Protein AF-A0A7C2Z4P6-F1 (afdb_monomer_lite)

Organism: NCBI:txid683846

Sequence (94 aa):
MYGARFRAKEKYIKKQLVEELLKLKRNELEEIVEWLWEEFGIKTKPNMEAIRKAIVENDEVTSRELAIEVLRSGGYVNEELWFTPDEGNMRDNK

Structure (mmCIF, N/CA/C/O backbone):
data_AF-A0A7C2Z4P6-F1
#
_entry.id   AF-A0A7C2Z4P6-F1
#
loop_
_atom_site.group_PDB
_atom_site.id
_atom_site.type_symbol
_atom_site.label_atom_id
_atom_site.label_alt_id
_atom_site.label_comp_id
_atom_site.label_asym_id
_atom_site.label_entity_id
_atom_site.label_seq_id
_atom_site.pdbx_PDB_ins_code
_atom_site.Cartn_x
_atom_site.Cartn_y
_atom_site.Cartn_z
_atom_site.occupancy
_atom_site.B_iso_or_equiv
_atom_site.auth_seq_id
_atom_site.auth_comp_id
_atom_site.auth_asym_id
_atom_site.auth_atom_id
_atom_site.pdbx_PDB_model_num
ATOM 1 N N . MET A 1 1 ? 14.220 -16.014 -18.108 1.00 45.03 1 MET A N 1
ATOM 2 C CA . MET A 1 1 ? 14.390 -15.415 -16.761 1.00 45.03 1 MET A CA 1
ATOM 3 C C . MET A 1 1 ? 13.859 -13.972 -16.737 1.00 45.03 1 MET A C 1
ATOM 5 O O . MET A 1 1 ? 14.626 -13.044 -16.528 1.00 45.03 1 MET A O 1
ATOM 9 N N . TYR A 1 2 ? 12.553 -13.759 -16.954 1.00 52.53 2 TYR A N 1
ATOM 10 C CA . TYR A 1 2 ? 11.957 -12.406 -17.008 1.00 52.53 2 TYR A CA 1
ATOM 11 C C . TYR A 1 2 ? 11.325 -11.946 -15.677 1.00 52.53 2 TYR A C 1
ATOM 13 O O . TYR A 1 2 ? 11.156 -10.753 -15.454 1.00 52.53 2 TYR A O 1
ATOM 21 N N . GLY A 1 3 ? 11.036 -12.869 -14.751 1.00 59.75 3 GLY A N 1
ATOM 22 C CA . GLY A 1 3 ? 10.272 -12.564 -13.531 1.00 59.75 3 GLY A CA 1
ATOM 23 C C . GLY A 1 3 ? 11.049 -11.936 -12.365 1.00 59.75 3 GLY A C 1
ATOM 24 O O . GLY A 1 3 ? 10.435 -11.529 -11.387 1.00 59.75 3 GLY A O 1
ATOM 25 N N . ALA A 1 4 ? 12.384 -11.872 -12.404 1.00 62.38 4 ALA A N 1
ATOM 26 C CA . ALA A 1 4 ? 13.162 -11.254 -11.319 1.00 62.38 4 ALA A CA 1
ATOM 27 C C . ALA A 1 4 ? 13.226 -9.722 -11.451 1.00 62.38 4 ALA A C 1
ATOM 29 O O . ALA A 1 4 ? 13.051 -9.015 -10.465 1.00 62.38 4 ALA A O 1
ATOM 30 N N . ARG A 1 5 ? 13.409 -9.226 -12.682 1.00 60.12 5 ARG A N 1
ATOM 31 C CA . ARG A 1 5 ? 13.482 -7.791 -13.006 1.00 60.12 5 ARG A CA 1
ATOM 32 C C . ARG A 1 5 ? 12.142 -7.096 -12.782 1.00 60.12 5 ARG A C 1
ATOM 34 O O . ARG A 1 5 ? 12.050 -6.134 -12.033 1.00 60.12 5 ARG A O 1
ATOM 41 N N . PHE A 1 6 ? 11.068 -7.704 -13.289 1.00 67.38 6 PHE A N 1
ATOM 42 C CA . PHE A 1 6 ? 9.712 -7.186 -13.100 1.00 67.38 6 PHE A CA 1
ATOM 43 C C . PHE A 1 6 ? 9.346 -7.037 -11.613 1.00 67.38 6 PHE A C 1
ATOM 45 O O . PHE A 1 6 ? 8.788 -6.024 -11.210 1.00 67.38 6 PHE A O 1
ATOM 52 N N . ARG A 1 7 ? 9.752 -8.003 -10.774 1.00 77.81 7 ARG A N 1
ATOM 53 C CA . ARG A 1 7 ? 9.534 -7.950 -9.320 1.00 77.81 7 ARG A CA 1
ATOM 54 C C . ARG A 1 7 ? 10.363 -6.876 -8.613 1.00 77.81 7 ARG A C 1
ATOM 56 O O . ARG A 1 7 ? 9.902 -6.337 -7.612 1.00 77.81 7 ARG A O 1
ATOM 63 N N . ALA A 1 8 ? 11.562 -6.560 -9.099 1.00 84.06 8 ALA A N 1
ATOM 64 C CA . ALA A 1 8 ? 12.384 -5.493 -8.530 1.00 84.06 8 ALA A CA 1
ATOM 65 C C . ALA A 1 8 ? 11.776 -4.112 -8.819 1.00 84.06 8 ALA A C 1
ATOM 67 O O . ALA A 1 8 ? 11.591 -3.325 -7.890 1.00 84.06 8 ALA A O 1
ATOM 68 N N . LYS A 1 9 ? 11.380 -3.865 -10.075 1.00 87.19 9 LYS A N 1
ATOM 69 C CA . LYS A 1 9 ? 10.694 -2.633 -10.481 1.00 87.19 9 LYS A CA 1
ATOM 70 C C . LYS A 1 9 ? 9.367 -2.440 -9.748 1.00 87.19 9 LYS A C 1
ATOM 72 O O . LYS A 1 9 ? 9.128 -1.380 -9.182 1.00 87.19 9 LYS A O 1
ATOM 77 N N . GLU A 1 10 ? 8.542 -3.481 -9.692 1.00 90.81 10 GLU A N 1
ATOM 78 C CA . GLU A 1 10 ? 7.266 -3.471 -8.969 1.00 90.81 10 GLU A CA 1
ATOM 79 C C . GLU A 1 10 ? 7.464 -3.092 -7.490 1.00 90.81 10 GLU A C 1
ATOM 81 O O . GLU A 1 10 ? 6.824 -2.176 -6.974 1.00 90.81 10 GLU A O 1
ATOM 86 N N . LYS A 1 11 ? 8.430 -3.722 -6.810 1.00 91.56 11 LYS A N 1
ATOM 87 C CA . LYS A 1 11 ? 8.765 -3.385 -5.418 1.00 91.56 11 LYS A CA 1
ATOM 88 C C . LYS A 1 11 ? 9.259 -1.951 -5.254 1.00 91.56 11 LYS A C 1
ATOM 90 O O . LYS A 1 11 ? 8.945 -1.330 -4.242 1.00 91.56 11 LYS A O 1
ATOM 95 N N . TYR A 1 12 ? 10.038 -1.432 -6.201 1.00 91.25 12 TYR A N 1
ATOM 96 C CA . TYR A 1 12 ? 10.502 -0.046 -6.167 1.00 91.25 12 TYR A CA 1
ATOM 97 C C . TYR A 1 12 ? 9.329 0.937 -6.254 1.00 91.25 12 TYR A C 1
ATOM 99 O O . TYR A 1 12 ? 9.203 1.812 -5.398 1.00 91.25 12 TYR A O 1
ATOM 107 N N . ILE A 1 13 ? 8.427 0.742 -7.220 1.00 92.88 13 ILE A N 1
ATOM 108 C CA . ILE A 1 13 ? 7.251 1.603 -7.397 1.00 92.88 13 ILE A CA 1
ATOM 109 C C . ILE A 1 13 ? 6.353 1.531 -6.156 1.00 92.88 13 ILE A C 1
ATOM 111 O O . ILE A 1 13 ? 5.985 2.570 -5.609 1.00 92.88 13 ILE A O 1
ATOM 115 N N . LYS A 1 14 ? 6.078 0.324 -5.639 1.00 94.75 14 LYS A N 1
ATOM 116 C CA . LYS A 1 14 ? 5.308 0.141 -4.396 1.00 94.75 14 LYS A CA 1
ATOM 117 C C . LYS A 1 14 ? 5.910 0.899 -3.220 1.00 94.75 14 LYS A C 1
ATOM 119 O O . LYS A 1 14 ? 5.172 1.522 -2.467 1.00 94.75 14 LYS A O 1
ATOM 124 N N . LYS A 1 15 ? 7.240 0.877 -3.066 1.00 94.44 15 LYS A N 1
ATOM 125 C CA . LYS A 1 15 ? 7.926 1.633 -2.010 1.00 94.44 15 LYS A CA 1
ATOM 126 C C . LYS A 1 15 ? 7.701 3.135 -2.142 1.00 94.44 15 LYS A C 1
ATOM 128 O O . LYS A 1 15 ? 7.477 3.775 -1.131 1.00 94.44 15 LYS A O 1
ATOM 133 N N . GLN A 1 16 ? 7.752 3.699 -3.345 1.00 94.50 16 GLN A N 1
ATOM 134 C CA . GLN A 1 16 ? 7.509 5.136 -3.515 1.00 94.50 16 GLN A CA 1
ATOM 135 C C . GLN A 1 16 ? 6.050 5.492 -3.207 1.00 94.50 16 GLN A C 1
ATOM 137 O O . GLN A 1 16 ? 5.783 6.416 -2.446 1.00 94.50 16 GLN A O 1
ATOM 142 N N . LEU A 1 17 ? 5.102 4.710 -3.726 1.00 95.62 17 LEU A N 1
ATOM 143 C CA . LEU A 1 17 ? 3.675 4.982 -3.555 1.00 95.62 17 LEU A CA 1
ATOM 144 C C . LEU A 1 17 ? 3.189 4.771 -2.117 1.00 95.62 17 LEU A C 1
ATOM 146 O O . LEU A 1 17 ? 2.370 5.548 -1.636 1.00 95.62 17 LEU A O 1
ATOM 150 N N . VAL A 1 18 ? 3.701 3.761 -1.405 1.00 95.75 18 VAL A N 1
ATOM 151 C CA . VAL A 1 18 ? 3.308 3.535 -0.007 1.00 95.75 18 VAL A CA 1
ATOM 152 C C . VAL A 1 18 ? 3.813 4.649 0.904 1.00 95.75 18 VAL A C 1
ATOM 154 O O . VAL A 1 18 ? 3.124 5.008 1.850 1.00 95.75 18 VAL A O 1
ATOM 157 N N . GLU A 1 19 ? 4.975 5.240 0.611 1.00 95.25 19 GLU A N 1
ATOM 158 C CA . GLU A 1 19 ? 5.453 6.403 1.362 1.00 95.25 19 GLU A CA 1
ATOM 159 C C . GLU A 1 19 ? 4.542 7.613 1.160 1.00 95.25 19 GLU A C 1
ATOM 161 O O . GLU A 1 19 ? 4.240 8.308 2.127 1.00 95.25 19 GLU A O 1
ATOM 166 N N . GLU A 1 20 ? 4.070 7.849 -0.065 1.00 94.56 20 GLU A N 1
ATOM 167 C CA . GLU A 1 20 ? 3.097 8.911 -0.330 1.00 94.56 20 GLU A CA 1
ATOM 168 C C . GLU A 1 20 ?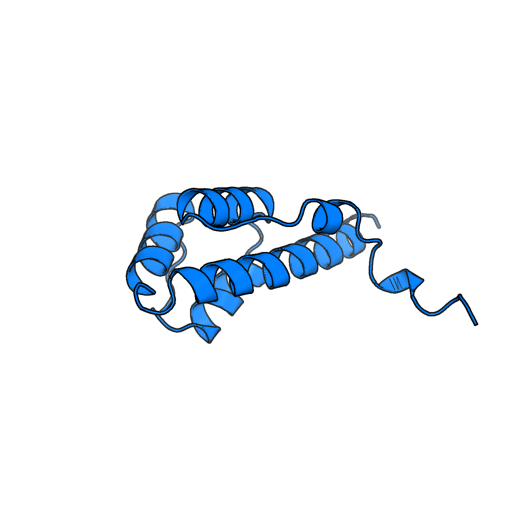 1.763 8.638 0.377 1.00 94.56 20 GLU A C 1
ATOM 170 O O . GLU A 1 20 ? 1.248 9.516 1.069 1.00 94.56 20 GLU A O 1
ATOM 175 N N . LEU A 1 21 ? 1.253 7.403 0.314 1.00 94.81 21 LEU A N 1
ATOM 176 C CA . LEU A 1 21 ? 0.027 7.016 1.016 1.00 94.81 21 LEU A CA 1
ATOM 177 C C . LEU A 1 21 ? 0.143 7.222 2.534 1.00 94.81 21 LEU A C 1
ATOM 179 O O . LEU A 1 21 ? -0.742 7.807 3.155 1.00 94.81 21 LEU A O 1
ATOM 183 N N . LEU A 1 22 ? 1.255 6.789 3.136 1.00 94.56 22 LEU A N 1
ATOM 184 C CA . LEU A 1 22 ? 1.504 6.928 4.574 1.00 94.56 22 LEU A CA 1
ATOM 185 C C . LEU A 1 22 ? 1.697 8.385 5.010 1.00 94.56 22 LEU A C 1
ATOM 187 O O . LEU A 1 22 ? 1.413 8.709 6.164 1.00 94.56 22 LEU A O 1
ATOM 191 N N . LYS A 1 23 ? 2.179 9.268 4.127 1.00 93.81 23 LYS A N 1
ATOM 192 C CA . LYS A 1 23 ? 2.235 10.713 4.398 1.00 93.81 23 LYS A CA 1
ATOM 193 C C . LYS A 1 23 ? 0.839 11.328 4.424 1.00 93.81 23 LYS A C 1
ATOM 195 O O . LYS A 1 23 ? 0.573 12.137 5.309 1.00 93.81 23 LYS A O 1
ATOM 200 N N . LEU A 1 24 ? -0.025 10.940 3.484 1.00 93.12 24 LEU A N 1
ATOM 201 C CA . LEU A 1 24 ? -1.396 11.448 3.373 1.00 93.12 24 LEU A CA 1
ATOM 202 C C . LEU A 1 24 ? -2.259 10.972 4.543 1.00 93.12 24 LEU A C 1
ATOM 204 O O . LEU A 1 24 ? -2.842 11.789 5.246 1.00 93.12 24 LEU A O 1
ATOM 208 N N . LYS A 1 25 ? -2.252 9.664 4.812 1.00 92.31 25 LYS A N 1
ATOM 209 C CA . LYS A 1 25 ? -3.066 9.018 5.852 1.00 92.31 25 LYS A CA 1
ATOM 210 C C . LYS A 1 25 ? -2.300 8.770 7.153 1.00 92.31 25 LYS A C 1
ATOM 212 O O . LYS A 1 25 ? -2.536 7.794 7.862 1.00 92.31 25 LYS A O 1
ATOM 217 N N . ARG A 1 26 ? -1.353 9.647 7.506 1.00 90.25 26 ARG A N 1
ATOM 218 C CA . ARG A 1 26 ? -0.496 9.470 8.697 1.00 90.25 26 ARG A CA 1
ATOM 219 C C . ARG A 1 26 ? -1.286 9.282 9.998 1.00 90.25 26 ARG A C 1
ATOM 221 O O . ARG A 1 26 ? -0.812 8.579 10.889 1.00 90.25 26 ARG A O 1
ATOM 228 N N . ASN A 1 27 ? -2.445 9.929 10.106 1.00 91.62 27 ASN A N 1
ATOM 229 C CA . ASN A 1 27 ? -3.319 9.871 11.280 1.00 91.62 27 ASN A CA 1
ATOM 230 C C . ASN A 1 27 ? -4.497 8.895 11.106 1.00 91.62 27 ASN A C 1
ATOM 232 O O . ASN A 1 27 ? -5.324 8.796 12.002 1.00 91.62 27 ASN A O 1
ATOM 236 N N . GLU A 1 28 ? -4.565 8.198 9.970 1.00 94.00 28 GLU A N 1
ATOM 237 C CA . GLU A 1 28 ? -5.688 7.358 9.530 1.00 94.00 28 GLU A CA 1
ATOM 238 C C . GLU A 1 28 ? -5.149 5.984 9.096 1.00 94.00 28 GLU A C 1
ATOM 240 O O . GLU A 1 28 ? -5.484 5.436 8.046 1.00 94.00 28 GLU A O 1
ATOM 245 N N . LEU A 1 29 ? -4.233 5.427 9.898 1.00 94.75 29 LEU A N 1
ATOM 246 C CA . LEU A 1 29 ? -3.598 4.145 9.587 1.00 94.75 29 LEU A CA 1
ATOM 247 C C . LEU A 1 29 ? -4.603 2.992 9.634 1.00 94.75 29 LEU A C 1
ATOM 249 O O . LEU A 1 29 ? -4.418 2.017 8.908 1.00 94.75 29 LEU A O 1
ATOM 253 N N . GLU A 1 30 ? -5.650 3.093 10.459 1.00 95.81 30 GLU A N 1
ATOM 254 C CA . GLU A 1 30 ? -6.743 2.122 10.481 1.00 95.81 30 GLU A CA 1
ATOM 255 C C . GLU A 1 30 ? -7.432 2.000 9.120 1.00 95.81 30 GLU A C 1
ATOM 257 O O . GLU A 1 30 ? -7.708 0.879 8.703 1.00 95.81 30 GLU A O 1
ATOM 262 N N . GLU A 1 31 ? -7.624 3.102 8.391 1.00 95.12 31 GLU A N 1
ATOM 263 C CA . GLU A 1 31 ? -8.256 3.060 7.067 1.00 95.12 31 GLU A CA 1
ATOM 264 C C . GLU A 1 31 ? -7.411 2.281 6.055 1.00 95.12 31 GLU A C 1
ATOM 266 O O . GLU A 1 31 ? -7.938 1.539 5.232 1.00 95.12 31 GLU A O 1
ATOM 271 N N . ILE A 1 32 ? -6.080 2.403 6.126 1.00 95.62 32 ILE A N 1
ATOM 272 C CA . ILE A 1 32 ? -5.188 1.631 5.250 1.00 95.62 32 ILE A CA 1
ATOM 273 C C . ILE A 1 32 ? -5.251 0.141 5.608 1.00 95.62 32 ILE A C 1
ATOM 275 O O . ILE A 1 32 ? -5.201 -0.714 4.727 1.00 95.62 32 ILE A O 1
ATOM 279 N N . VAL A 1 33 ? -5.339 -0.188 6.901 1.00 96.75 33 VAL A N 1
ATOM 280 C CA . VAL A 1 33 ? -5.481 -1.581 7.354 1.00 96.75 33 VAL A CA 1
ATOM 281 C C . VAL A 1 33 ? -6.814 -2.170 6.905 1.00 96.75 33 VAL A C 1
ATOM 283 O O . VAL A 1 33 ? -6.842 -3.323 6.481 1.00 96.75 33 VAL A O 1
ATOM 286 N N . GLU A 1 34 ? -7.894 -1.396 6.994 1.00 96.69 34 GLU A N 1
ATOM 287 C CA . GLU A 1 34 ? -9.221 -1.795 6.533 1.00 96.69 34 GLU A CA 1
ATOM 288 C C . GLU A 1 34 ? -9.213 -2.051 5.026 1.00 96.69 34 GLU A C 1
ATOM 290 O O . GLU A 1 34 ? -9.535 -3.160 4.610 1.00 96.69 34 GLU A O 1
ATOM 295 N N . TRP A 1 35 ? -8.687 -1.116 4.232 1.00 96.00 35 TRP A N 1
ATOM 296 C CA . TRP A 1 35 ? -8.500 -1.297 2.790 1.00 96.00 35 TRP A CA 1
ATOM 297 C C . TRP A 1 35 ? -7.702 -2.568 2.452 1.00 96.00 35 TRP A C 1
ATOM 299 O O . TRP A 1 35 ? -8.106 -3.360 1.600 1.00 96.00 35 TRP A O 1
ATOM 309 N N . LEU A 1 36 ? -6.590 -2.816 3.156 1.00 96.00 36 LEU A N 1
ATOM 310 C CA . LEU A 1 36 ? -5.782 -4.027 2.969 1.00 96.00 36 LEU A CA 1
ATOM 311 C C . LEU A 1 36 ? -6.551 -5.314 3.290 1.00 96.00 36 LEU A C 1
ATOM 313 O O . LEU A 1 36 ? -6.332 -6.346 2.650 1.00 96.00 36 LEU A O 1
ATOM 317 N N . TRP A 1 37 ? -7.431 -5.268 4.285 1.00 96.62 37 TRP A N 1
ATOM 318 C CA . TRP A 1 37 ? -8.254 -6.402 4.673 1.00 96.62 37 TRP A CA 1
ATOM 319 C C . TRP A 1 37 ? -9.414 -6.637 3.700 1.00 96.62 37 TRP A C 1
ATOM 321 O O . TRP A 1 37 ? -9.631 -7.780 3.304 1.00 96.62 37 TRP A O 1
ATOM 331 N N . GLU A 1 38 ? -10.131 -5.589 3.300 1.00 96.25 38 GLU A N 1
ATOM 332 C CA . GLU A 1 38 ? -11.315 -5.691 2.443 1.00 96.25 38 GLU A CA 1
ATOM 333 C C . GLU A 1 38 ? -10.965 -6.084 1.006 1.00 96.25 38 GLU A C 1
ATOM 335 O O . GLU A 1 38 ? -11.584 -6.994 0.454 1.00 96.25 38 GLU A O 1
ATOM 340 N N . GLU A 1 39 ? -9.933 -5.469 0.425 1.00 95.25 39 GLU A N 1
ATOM 341 C CA . GLU A 1 39 ? -9.603 -5.668 -0.992 1.00 95.25 39 GLU A CA 1
ATOM 342 C C . GLU A 1 39 ? -8.682 -6.877 -1.223 1.00 95.25 39 GLU A C 1
ATOM 344 O O . GLU A 1 39 ? -8.737 -7.512 -2.277 1.00 95.25 39 GLU A O 1
ATOM 349 N N . PHE A 1 40 ? -7.836 -7.219 -0.242 1.00 95.38 40 PHE A N 1
ATOM 350 C CA . PHE A 1 40 ? -6.789 -8.240 -0.406 1.00 95.38 40 PHE A CA 1
ATOM 351 C C . PHE A 1 40 ? -6.785 -9.320 0.684 1.00 95.38 40 PHE A C 1
ATOM 353 O O . PHE A 1 40 ? -5.976 -10.243 0.632 1.00 95.38 40 PHE A O 1
ATOM 360 N N . GLY A 1 41 ? -7.634 -9.224 1.714 1.00 95.75 41 GLY A N 1
ATOM 361 C CA . GLY A 1 41 ? -7.613 -10.171 2.835 1.00 95.75 41 GLY A CA 1
ATOM 362 C C . GLY A 1 41 ? -6.332 -10.106 3.680 1.00 95.75 41 GLY A C 1
ATOM 363 O O . GLY A 1 41 ? -6.019 -11.050 4.416 1.00 95.75 41 GLY A O 1
ATOM 364 N N . ILE A 1 42 ? -5.567 -9.012 3.604 1.00 95.19 42 ILE A N 1
ATOM 365 C CA . ILE A 1 42 ? -4.279 -8.870 4.286 1.00 95.19 42 ILE A CA 1
ATOM 366 C C . ILE A 1 42 ? -4.493 -8.292 5.681 1.00 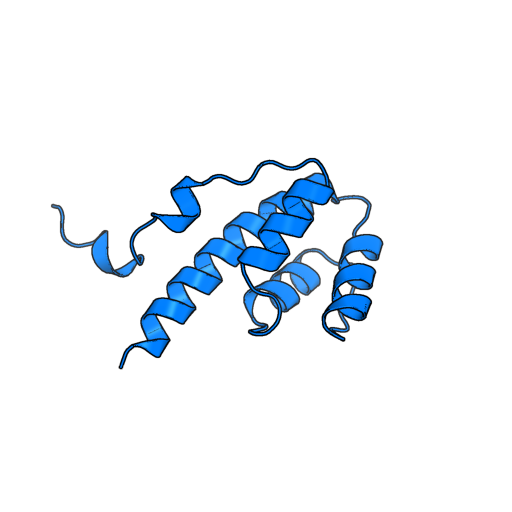95.19 42 ILE A C 1
ATOM 368 O O . ILE A 1 42 ? -4.834 -7.128 5.863 1.00 95.19 42 ILE A O 1
ATOM 372 N N . LYS A 1 43 ? -4.212 -9.104 6.702 1.00 94.56 43 LYS A N 1
ATOM 373 C CA . LYS A 1 43 ? -4.223 -8.652 8.098 1.00 94.56 43 LYS A CA 1
ATOM 374 C C . LYS A 1 43 ? -2.881 -8.0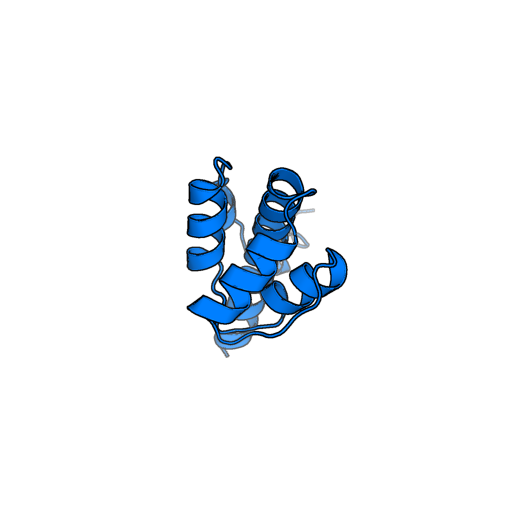34 8.465 1.00 94.56 43 LYS A C 1
ATOM 376 O O . LYS A 1 43 ? -1.866 -8.728 8.511 1.00 94.56 43 LYS A O 1
ATOM 381 N N . THR A 1 44 ? -2.884 -6.750 8.801 1.00 94.69 44 THR A N 1
ATOM 382 C CA . THR A 1 44 ? -1.708 -6.054 9.336 1.00 94.69 44 THR A CA 1
ATOM 383 C C . THR A 1 44 ? -2.084 -5.167 10.521 1.00 94.69 44 THR A C 1
ATOM 385 O O . THR A 1 44 ? -3.257 -4.994 10.841 1.00 94.69 44 THR A O 1
ATOM 388 N N . LYS A 1 45 ? -1.080 -4.657 11.234 1.00 95.44 45 LYS A N 1
ATOM 389 C CA . LYS A 1 45 ? -1.285 -3.716 12.345 1.00 95.44 45 LYS A CA 1
ATOM 390 C C . LYS A 1 45 ? -1.336 -2.282 11.799 1.00 95.44 45 LYS A C 1
ATOM 392 O O . LYS A 1 45 ? -0.616 -2.020 10.835 1.00 95.44 45 LYS A O 1
ATOM 397 N N . PRO A 1 46 ? -2.072 -1.347 12.436 1.00 94.69 46 PRO A N 1
ATOM 398 C CA . PRO A 1 46 ? -2.088 0.076 12.073 1.00 94.69 46 PRO A CA 1
ATOM 399 C C . PRO A 1 46 ? -0.775 0.749 12.498 1.00 94.69 46 PRO A C 1
ATOM 401 O O . PRO A 1 46 ? -0.691 1.535 13.436 1.00 94.69 46 PRO A O 1
ATOM 404 N N . ASN A 1 47 ? 0.307 0.347 11.846 1.00 95.38 47 ASN A N 1
ATOM 405 C CA . ASN A 1 47 ? 1.665 0.790 12.093 1.00 95.38 47 ASN A CA 1
ATOM 406 C C . ASN A 1 47 ? 2.352 0.961 10.739 1.00 95.38 47 ASN A C 1
ATOM 408 O O . ASN A 1 47 ? 2.283 0.073 9.891 1.00 95.38 47 ASN A O 1
ATOM 412 N N . MET A 1 48 ? 3.039 2.088 10.557 1.00 94.56 48 MET A N 1
ATOM 413 C CA . MET A 1 48 ? 3.647 2.454 9.276 1.00 94.56 48 MET A CA 1
ATOM 414 C C . MET A 1 48 ? 4.601 1.384 8.732 1.00 94.56 48 MET A C 1
ATOM 416 O O . MET A 1 48 ? 4.530 1.055 7.552 1.00 94.56 48 MET A O 1
ATOM 420 N N . GLU A 1 49 ? 5.464 0.801 9.571 1.00 95.44 49 GLU A N 1
ATOM 421 C CA . GLU A 1 49 ? 6.392 -0.247 9.128 1.00 95.44 49 GLU A CA 1
ATOM 422 C C . GLU A 1 49 ? 5.657 -1.539 8.760 1.00 95.44 49 GLU A C 1
ATOM 424 O O . GLU A 1 49 ? 5.982 -2.170 7.753 1.00 95.44 49 GLU A O 1
ATOM 429 N N . ALA A 1 50 ? 4.646 -1.919 9.545 1.00 95.50 50 ALA A N 1
ATOM 430 C CA . ALA A 1 50 ? 3.839 -3.106 9.280 1.00 95.50 50 ALA A CA 1
ATOM 431 C C . ALA A 1 50 ? 3.035 -2.975 7.975 1.00 95.50 50 ALA A C 1
ATOM 433 O O . ALA A 1 50 ? 3.003 -3.916 7.181 1.00 95.50 50 ALA A O 1
ATOM 434 N N . ILE A 1 51 ? 2.435 -1.808 7.727 1.00 96.19 51 ILE A N 1
ATOM 435 C CA . ILE A 1 51 ? 1.715 -1.478 6.488 1.00 96.19 51 ILE A CA 1
ATOM 436 C C . ILE A 1 51 ? 2.678 -1.465 5.301 1.00 96.19 51 ILE A C 1
ATOM 438 O O . ILE A 1 51 ? 2.434 -2.142 4.302 1.00 96.19 51 ILE A O 1
ATOM 442 N N . ARG A 1 52 ? 3.818 -0.770 5.426 1.00 96.44 52 ARG A N 1
ATOM 443 C CA . ARG A 1 52 ? 4.849 -0.719 4.380 1.00 96.44 52 ARG A CA 1
ATOM 444 C C . ARG A 1 52 ? 5.292 -2.122 3.980 1.00 96.44 52 ARG A C 1
ATOM 446 O O . ARG A 1 52 ? 5.360 -2.433 2.793 1.00 96.44 52 ARG A O 1
ATOM 453 N N . LYS A 1 53 ? 5.585 -2.974 4.964 1.00 95.50 53 LYS A N 1
ATOM 454 C CA . LYS A 1 53 ? 6.000 -4.354 4.715 1.00 95.50 53 LYS A CA 1
ATOM 455 C C . LYS A 1 53 ? 4.891 -5.160 4.041 1.00 95.50 53 LYS A C 1
ATOM 457 O O . LYS A 1 53 ? 5.163 -5.821 3.043 1.00 95.50 53 LYS A O 1
ATOM 462 N N . ALA A 1 54 ? 3.662 -5.067 4.550 1.00 95.56 54 ALA A N 1
ATOM 463 C CA . ALA A 1 54 ? 2.509 -5.775 4.003 1.00 95.56 54 ALA A CA 1
ATOM 464 C C . ALA A 1 54 ? 2.270 -5.428 2.527 1.00 95.56 54 ALA A C 1
ATOM 466 O O . ALA A 1 54 ? 2.075 -6.327 1.721 1.00 95.56 54 ALA A O 1
ATOM 467 N N . ILE A 1 55 ? 2.373 -4.152 2.158 1.00 95.62 55 ILE A N 1
ATOM 468 C CA . ILE A 1 55 ? 2.173 -3.683 0.781 1.00 95.62 55 ILE A CA 1
ATOM 469 C C . ILE A 1 55 ? 3.337 -4.086 -0.136 1.00 95.62 55 ILE A C 1
ATOM 471 O O . ILE A 1 55 ? 3.124 -4.580 -1.241 1.00 95.62 55 ILE A O 1
ATOM 475 N N . VAL A 1 56 ? 4.585 -3.877 0.293 1.00 94.38 56 VAL A N 1
ATOM 476 C CA . VAL A 1 56 ? 5.765 -4.068 -0.574 1.00 94.38 56 VAL A CA 1
ATOM 477 C C . VAL A 1 56 ? 6.099 -5.545 -0.795 1.00 94.38 56 VAL A C 1
ATOM 479 O O . VAL A 1 56 ? 6.608 -5.908 -1.859 1.00 94.38 56 VAL A O 1
ATOM 482 N N . GLU A 1 57 ? 5.873 -6.400 0.202 1.00 92.44 57 GLU A N 1
ATOM 483 C CA . GLU A 1 57 ? 6.206 -7.827 0.115 1.00 92.44 57 GLU A CA 1
ATOM 484 C C . GLU A 1 57 ? 5.080 -8.684 -0.465 1.00 92.44 57 GLU A C 1
ATOM 486 O O . GLU A 1 57 ? 5.359 -9.797 -0.908 1.00 92.44 57 GLU A O 1
ATOM 491 N N . ASN A 1 58 ? 3.845 -8.182 -0.492 1.00 92.12 58 ASN A N 1
ATOM 492 C CA . ASN A 1 58 ? 2.705 -8.910 -1.029 1.00 92.12 58 ASN A CA 1
ATOM 493 C C . ASN A 1 58 ? 2.583 -8.701 -2.552 1.00 92.12 58 ASN A C 1
ATOM 495 O O . ASN A 1 58 ? 2.648 -7.575 -3.052 1.00 92.12 58 ASN A O 1
ATOM 499 N N . ASP A 1 59 ? 2.429 -9.798 -3.295 1.00 89.69 59 ASP A N 1
ATOM 500 C CA . ASP A 1 59 ? 2.327 -9.784 -4.759 1.00 89.69 59 ASP A CA 1
ATOM 501 C C . ASP A 1 59 ? 0.909 -9.424 -5.263 1.00 89.69 59 ASP A C 1
ATOM 503 O O . ASP A 1 59 ? 0.782 -8.954 -6.391 1.00 89.69 59 ASP A O 1
ATOM 507 N N . GLU A 1 60 ? -0.134 -9.575 -4.439 1.00 91.56 60 GLU A N 1
ATOM 508 C CA . GLU A 1 60 ? -1.535 -9.246 -4.761 1.00 91.56 60 GLU A CA 1
ATOM 509 C C . GLU A 1 60 ? -1.790 -7.734 -4.758 1.00 91.56 60 GLU A C 1
ATOM 511 O O . GLU A 1 60 ? -2.473 -7.218 -5.642 1.00 91.56 60 GLU A O 1
ATOM 516 N N . VAL A 1 61 ? -1.185 -6.996 -3.820 1.00 93.62 61 VAL A N 1
ATOM 517 C CA . VAL A 1 61 ? -1.273 -5.527 -3.793 1.00 93.62 61 VAL A CA 1
ATOM 518 C C . VAL A 1 61 ? -0.383 -4.962 -4.888 1.00 93.62 61 VAL A C 1
ATOM 520 O O . VAL A 1 61 ? 0.791 -4.733 -4.641 1.00 93.62 61 VAL A O 1
ATOM 523 N N . THR A 1 62 ? -0.872 -4.757 -6.108 1.00 94.69 62 THR A N 1
ATOM 524 C CA . THR A 1 62 ? -0.040 -4.247 -7.220 1.00 94.69 62 THR A CA 1
ATOM 525 C C . THR A 1 62 ? 0.283 -2.752 -7.075 1.00 94.69 62 THR A C 1
ATOM 527 O O . THR A 1 62 ? -0.430 -2.015 -6.391 1.00 94.69 62 THR A O 1
ATOM 530 N N . SER A 1 63 ? 1.337 -2.256 -7.743 1.00 93.94 63 SER A N 1
ATOM 531 C CA . SER A 1 63 ? 1.594 -0.802 -7.792 1.00 93.94 63 SER A CA 1
ATOM 532 C C . SER A 1 63 ? 0.434 -0.014 -8.397 1.00 93.94 63 SER A C 1
ATOM 534 O O . SER A 1 63 ? 0.227 1.139 -8.030 1.00 93.94 63 SER A O 1
ATOM 536 N N . ARG A 1 64 ? -0.343 -0.630 -9.296 1.00 93.69 64 ARG A N 1
ATOM 537 C CA . ARG A 1 64 ? -1.531 -0.015 -9.888 1.00 93.69 64 ARG A CA 1
ATOM 538 C C . ARG A 1 64 ? -2.617 0.229 -8.845 1.00 93.69 64 ARG A C 1
ATOM 540 O O . ARG A 1 64 ? -3.103 1.351 -8.757 1.00 93.69 64 ARG A O 1
ATOM 547 N N . GLU A 1 65 ? -2.969 -0.788 -8.062 1.00 95.50 65 GLU A N 1
ATOM 548 C CA . GLU A 1 65 ? -3.988 -0.652 -7.011 1.00 95.50 65 GLU A CA 1
ATOM 549 C C . GLU A 1 65 ? -3.557 0.371 -5.959 1.00 95.50 65 GLU A C 1
ATOM 551 O O . GLU A 1 65 ? -4.327 1.245 -5.570 1.00 95.50 65 GLU A O 1
ATOM 556 N N . LEU A 1 66 ? -2.280 0.338 -5.577 1.00 95.19 66 LEU A N 1
ATOM 557 C CA . LEU A 1 66 ? -1.724 1.302 -4.638 1.00 95.19 66 LEU A CA 1
ATOM 558 C C . LEU A 1 66 ? -1.745 2.739 -5.189 1.00 95.19 66 LEU A C 1
ATOM 560 O O . LEU A 1 66 ? -2.036 3.673 -4.449 1.00 95.19 66 LEU A O 1
ATOM 564 N N . ALA A 1 67 ? -1.471 2.935 -6.483 1.00 95.56 67 ALA A N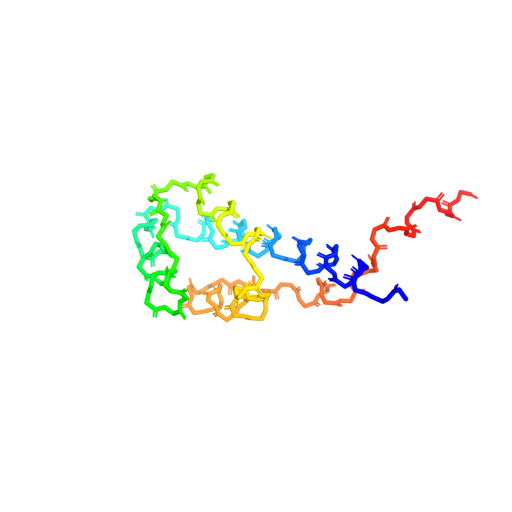 1
ATOM 565 C CA . ALA A 1 67 ? -1.570 4.246 -7.124 1.00 95.56 67 ALA A CA 1
ATOM 566 C C . ALA A 1 67 ? -3.015 4.767 -7.138 1.00 95.56 67 ALA A C 1
ATOM 568 O O . ALA A 1 67 ? -3.240 5.949 -6.885 1.00 95.56 67 ALA A O 1
ATOM 569 N N . ILE A 1 68 ? -3.994 3.894 -7.398 1.00 95.31 68 ILE A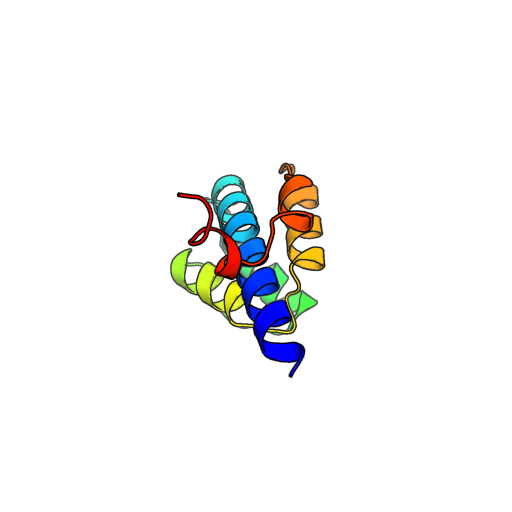 N 1
ATOM 570 C CA . ILE A 1 68 ? -5.418 4.246 -7.323 1.00 95.31 68 ILE A CA 1
ATOM 571 C C . ILE A 1 68 ? -5.768 4.705 -5.908 1.00 95.31 68 ILE A C 1
ATOM 573 O O . ILE A 1 68 ? -6.424 5.734 -5.752 1.00 95.31 68 ILE A O 1
ATOM 577 N N . GLU A 1 69 ? -5.297 3.992 -4.886 1.00 95.12 69 GLU A N 1
ATOM 578 C CA . GLU A 1 69 ? -5.578 4.343 -3.495 1.00 95.12 69 GLU A CA 1
ATOM 579 C C . GLU A 1 69 ? -4.928 5.671 -3.076 1.00 95.12 69 GLU A C 1
ATOM 581 O O . GLU A 1 69 ? -5.566 6.500 -2.423 1.00 95.12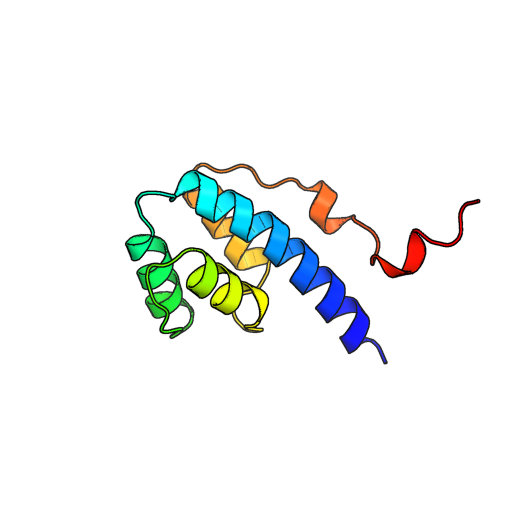 69 GLU A O 1
ATOM 586 N N . VAL A 1 70 ? -3.700 5.944 -3.532 1.00 95.38 70 VAL A N 1
ATOM 587 C CA . VAL A 1 70 ? -3.052 7.255 -3.351 1.00 95.38 70 VAL A CA 1
ATOM 588 C C . VAL A 1 70 ? -3.903 8.372 -3.960 1.00 95.38 70 VAL A C 1
ATOM 590 O O . VAL A 1 70 ? -4.144 9.379 -3.298 1.00 95.38 70 VAL A O 1
ATOM 593 N N . LEU A 1 71 ? -4.401 8.197 -5.189 1.00 94.75 71 LEU A N 1
ATOM 594 C CA . LEU A 1 71 ? -5.242 9.197 -5.858 1.00 94.75 71 LEU A CA 1
ATOM 595 C C . LEU A 1 71 ? -6.594 9.389 -5.152 1.00 94.75 71 LEU A C 1
ATOM 597 O O . LEU A 1 71 ? -7.038 10.523 -4.981 1.00 94.75 71 LEU A O 1
ATOM 601 N N . ARG A 1 72 ? -7.237 8.302 -4.703 1.00 93.88 72 ARG A N 1
ATOM 602 C CA . ARG A 1 72 ? -8.488 8.352 -3.918 1.00 93.88 72 ARG A CA 1
ATOM 603 C C . ARG A 1 72 ? -8.315 9.111 -2.607 1.00 93.88 72 ARG A C 1
ATOM 605 O O . ARG A 1 72 ? -9.213 9.840 -2.202 1.00 93.88 72 ARG A O 1
ATOM 612 N N . SER A 1 73 ? -7.137 8.990 -2.003 1.00 92.19 73 SER A N 1
ATOM 613 C CA . SER A 1 73 ? -6.746 9.697 -0.781 1.00 92.19 73 SER A CA 1
ATOM 614 C C . SER A 1 73 ? -6.377 11.172 -1.016 1.00 92.19 73 SER A C 1
ATOM 616 O O . SER A 1 73 ? -5.899 11.836 -0.100 1.00 92.19 73 SER A O 1
ATOM 618 N N . GLY A 1 74 ? -6.553 11.695 -2.237 1.00 92.56 74 GLY A N 1
ATOM 619 C CA . GLY A 1 74 ? -6.202 13.072 -2.603 1.00 92.56 74 GLY A CA 1
ATOM 620 C C . GLY A 1 74 ? -4.709 13.293 -2.865 1.00 92.56 74 GLY A C 1
ATOM 621 O O . GLY A 1 74 ? -4.253 14.434 -2.924 1.00 92.56 74 GLY A O 1
ATOM 622 N N . GLY A 1 75 ? -3.944 12.211 -3.003 1.00 91.56 75 GLY A N 1
ATOM 623 C CA . GLY A 1 75 ? -2.524 12.233 -3.312 1.00 91.56 75 GLY A CA 1
ATOM 624 C C . GLY A 1 75 ? -2.209 12.481 -4.778 1.00 91.56 75 GLY A C 1
ATOM 625 O O . GLY A 1 75 ? -3.078 12.474 -5.649 1.00 91.56 75 GLY A O 1
ATOM 626 N N . TYR A 1 76 ? -0.919 12.643 -5.053 1.00 91.88 76 TYR A N 1
ATOM 627 C CA . TYR A 1 76 ? -0.386 12.709 -6.406 1.00 91.88 76 TYR A CA 1
ATOM 628 C C . TYR A 1 76 ? 0.483 11.488 -6.688 1.00 91.88 76 TYR A C 1
ATOM 630 O O . TYR A 1 76 ? 1.248 11.030 -5.841 1.00 91.88 76 TYR A O 1
ATOM 638 N N . VAL A 1 77 ? 0.383 10.989 -7.913 1.00 91.38 77 VAL A N 1
ATOM 639 C CA . VAL A 1 77 ? 1.173 9.869 -8.402 1.00 91.38 77 VAL A CA 1
ATOM 640 C C . VAL A 1 77 ? 2.120 10.385 -9.478 1.00 91.38 77 VAL A C 1
ATOM 642 O O . VAL A 1 77 ? 1.677 10.870 -10.514 1.00 91.38 77 VAL A O 1
ATOM 645 N N . ASN A 1 78 ? 3.430 10.274 -9.245 1.00 89.00 78 ASN A N 1
ATOM 646 C CA . ASN A 1 78 ? 4.422 10.672 -10.239 1.00 89.00 78 ASN A CA 1
ATOM 647 C C . ASN A 1 78 ? 4.499 9.644 -11.380 1.00 89.00 78 ASN A C 1
ATOM 649 O O . ASN A 1 78 ? 5.092 8.579 -11.212 1.00 89.00 78 ASN A O 1
ATOM 653 N N . GLU A 1 79 ? 3.959 9.988 -12.548 1.00 85.56 79 GLU A N 1
ATOM 654 C CA . GLU A 1 79 ? 3.945 9.139 -13.747 1.00 85.56 79 GLU A CA 1
ATOM 655 C C . GLU A 1 79 ? 5.347 8.677 -14.191 1.00 85.56 79 GLU A C 1
ATOM 657 O O . GLU A 1 79 ? 5.493 7.584 -14.743 1.00 85.56 79 GLU A O 1
ATOM 662 N N . GLU A 1 80 ? 6.408 9.430 -13.876 1.00 87.62 80 GLU A N 1
ATOM 663 C CA . GLU A 1 80 ? 7.792 9.044 -14.193 1.00 87.62 80 GLU A CA 1
ATOM 664 C C . GLU A 1 80 ? 8.242 7.750 -13.486 1.00 87.62 80 GLU A C 1
ATOM 666 O O . GLU A 1 80 ? 9.142 7.052 -13.968 1.00 87.62 80 GLU A O 1
ATOM 671 N N . LEU A 1 81 ? 7.574 7.354 -12.394 1.00 85.62 81 LEU A N 1
ATOM 672 C CA . LEU A 1 81 ? 7.846 6.094 -11.687 1.00 85.62 81 LEU A CA 1
ATOM 673 C C . LEU A 1 81 ? 7.643 4.865 -12.588 1.00 85.62 81 LEU A C 1
ATOM 675 O O . LEU A 1 81 ? 8.352 3.866 -12.457 1.00 85.62 81 LEU A O 1
ATOM 679 N N . TRP A 1 82 ? 6.724 4.941 -13.554 1.00 85.06 82 TRP A N 1
ATOM 680 C CA . TRP A 1 82 ? 6.444 3.852 -14.494 1.00 85.06 82 TRP A CA 1
ATOM 681 C C . TRP A 1 82 ? 7.514 3.727 -15.576 1.00 85.06 82 TRP A C 1
ATOM 683 O O . TRP A 1 82 ? 7.738 2.632 -16.104 1.00 85.06 82 TRP A O 1
ATOM 693 N N . PHE A 1 83 ? 8.215 4.818 -15.873 1.00 83.88 83 PHE A N 1
ATOM 694 C CA . PHE A 1 83 ? 9.276 4.874 -16.877 1.00 83.88 83 PHE A CA 1
ATOM 695 C C . PHE A 1 83 ? 10.673 4.717 -16.276 1.00 83.88 83 PHE A C 1
ATOM 697 O O . PHE A 1 83 ? 11.635 4.534 -17.022 1.00 83.88 83 PHE A O 1
ATOM 704 N N . THR A 1 84 ? 10.787 4.724 -14.943 1.00 69.50 84 THR A N 1
ATOM 705 C CA . THR A 1 84 ? 12.070 4.564 -14.256 1.00 69.50 84 THR A CA 1
ATOM 706 C C . THR A 1 84 ? 12.716 3.231 -14.677 1.00 69.50 84 THR A C 1
ATOM 708 O O . THR A 1 84 ? 12.061 2.177 -14.598 1.00 69.50 84 THR A O 1
ATOM 711 N N . PRO A 1 85 ? 13.963 3.253 -15.192 1.00 60.66 85 PRO A N 1
ATOM 712 C CA . PRO A 1 85 ? 14.664 2.039 -15.587 1.00 60.66 85 PRO A CA 1
ATOM 713 C C . PRO A 1 85 ? 14.934 1.166 -14.357 1.00 60.66 85 PRO A C 1
ATOM 715 O O . PRO A 1 85 ? 15.168 1.682 -13.267 1.00 60.66 85 PRO A O 1
ATOM 718 N N . ASP A 1 86 ? 14.916 -0.160 -14.534 1.00 60.19 86 ASP A N 1
ATOM 719 C CA . ASP A 1 86 ? 15.359 -1.109 -13.507 1.00 60.19 86 ASP A CA 1
ATOM 720 C C . ASP A 1 86 ? 16.720 -0.645 -12.947 1.00 60.19 86 ASP A C 1
ATOM 722 O O . ASP A 1 86 ? 17.661 -0.434 -13.719 1.00 60.19 86 ASP A O 1
ATOM 726 N N . GLU A 1 87 ? 16.844 -0.512 -11.617 1.00 55.53 87 GLU A N 1
ATOM 727 C CA . GLU A 1 87 ? 18.041 -0.008 -10.905 1.00 55.53 87 GLU A CA 1
ATOM 728 C C . GLU A 1 87 ? 19.360 -0.740 -11.256 1.00 55.53 87 GLU A C 1
ATOM 730 O O . GLU A 1 87 ? 20.443 -0.319 -10.854 1.00 55.53 87 GLU A O 1
ATOM 735 N N . GLY A 1 88 ? 19.314 -1.809 -12.054 1.00 48.75 88 GLY A N 1
ATOM 736 C CA . GLY A 1 88 ? 20.488 -2.478 -12.611 1.00 48.75 88 GLY A CA 1
ATOM 737 C C . GLY A 1 88 ? 21.315 -1.654 -13.609 1.00 48.75 88 GLY A C 1
ATOM 738 O O . GLY A 1 88 ? 22.423 -2.078 -13.913 1.00 48.75 88 GLY A O 1
ATOM 739 N N . ASN A 1 89 ? 20.828 -0.505 -14.100 1.00 43.66 89 ASN A N 1
ATOM 740 C CA . ASN A 1 89 ? 21.499 0.269 -15.161 1.00 43.66 89 ASN A CA 1
ATOM 741 C C . ASN A 1 89 ? 22.132 1.606 -14.729 1.00 43.66 89 ASN A C 1
ATOM 743 O O . ASN A 1 89 ? 22.702 2.300 -15.566 1.00 43.66 89 ASN A O 1
ATOM 747 N N . MET A 1 90 ? 22.089 1.985 -13.448 1.00 47.44 90 MET A N 1
ATOM 748 C CA . MET A 1 90 ? 22.715 3.241 -12.985 1.00 47.44 90 MET A CA 1
ATOM 749 C C . MET A 1 90 ? 24.223 3.121 -12.685 1.00 47.44 90 MET A C 1
ATOM 751 O O . MET A 1 90 ? 24.838 4.092 -12.252 1.00 47.44 90 MET A O 1
ATOM 755 N N . ARG A 1 91 ? 24.843 1.952 -12.910 1.00 49.75 91 ARG A N 1
ATOM 756 C CA . ARG A 1 91 ? 26.277 1.720 -12.647 1.00 49.75 91 ARG A CA 1
ATOM 757 C C . ARG A 1 91 ? 27.210 1.856 -13.857 1.00 49.75 91 ARG A C 1
ATOM 759 O O . ARG A 1 91 ? 28.416 1.858 -13.640 1.00 49.75 91 ARG A O 1
ATOM 766 N N . ASP A 1 92 ? 26.694 2.034 -15.074 1.00 44.88 92 ASP A N 1
ATOM 767 C CA . ASP A 1 92 ? 27.502 1.970 -16.309 1.00 44.88 92 ASP A CA 1
ATOM 768 C C . ASP A 1 92 ? 27.625 3.289 -17.096 1.00 44.88 92 ASP A C 1
ATOM 770 O O . ASP A 1 92 ? 28.069 3.283 -18.238 1.00 44.88 92 ASP A O 1
ATOM 774 N N . ASN A 1 93 ? 27.301 4.439 -16.499 1.00 40.84 93 ASN A N 1
ATOM 775 C CA . ASN A 1 93 ? 27.686 5.737 -17.071 1.00 40.84 93 ASN A CA 1
ATOM 776 C C . ASN A 1 93 ? 28.681 6.437 -16.140 1.00 40.84 93 ASN A C 1
ATOM 778 O O . ASN A 1 93 ? 28.293 7.219 -15.269 1.00 40.84 93 ASN A O 1
ATOM 782 N N . LYS A 1 94 ? 29.966 6.127 -16.323 1.00 39.09 94 LYS A N 1
ATOM 783 C CA . LYS A 1 94 ? 31.093 6.923 -15.833 1.00 39.09 94 LYS A CA 1
ATOM 784 C C . LYS A 1 94 ? 31.965 7.332 -17.010 1.00 39.09 94 LYS A C 1
ATOM 786 O O . LYS A 1 94 ? 32.193 6.462 -17.876 1.00 39.09 94 LYS A O 1
#

pLDDT: mean 86.02, std 16.13, range [39.09, 96.75]

Radius of gyration: 14.11 Å; chains: 1; bounding box: 42×28×29 Å

Secondary structure (DSSP, 8-state):
--HHHHHHHHHHHHHHHHHHHHHHTTT-HHHHHHHHHHHH-----SSHHHHHHHHHH-SSS-HHHHHHHHHHTT----THHHHPPPGGGTTS--

Foldseek 3Di:
DPPPLVLQLFLVLQLVLLVLVCVLCVVPLVVLQVVCCPVPVDHFDSDSVRSSCSQNVDPSNTSVVSCVSCVVSVHDRDPCSVVDHRPPPPPPDD